Protein AF-A0A385FXT6-F1 (afdb_monomer)

Sequence (105 aa):
MISNEQLQAVLDEHVPAELQGDFELRAICHSIAAIRYPVSPSEARLFSSPILMPADSPEEEDYFKDTGMILLESCDQRLTWRIGEIQDAVFDMFSEMAGTDPAIE

pLDDT: mean 90.73, std 12.47, range [41.03, 98.12]

Solvent-accessible surface area (backbone atoms only — not comparable to full-atom values): 6100 Å² total; per-residue (Å²): 123,81,52,71,68,54,35,48,54,39,36,70,74,74,40,60,80,92,53,64,80,40,69,65,60,48,53,45,28,44,51,49,33,46,64,77,51,48,82,42,75,67,51,45,51,53,33,64,33,72,40,84,39,80,43,97,46,94,89,51,71,65,44,75,42,36,42,36,56,58,54,44,53,55,43,53,53,50,48,54,49,53,52,46,54,52,52,51,54,54,51,51,57,52,52,56,60,65,70,63,68,73,79,81,128

Secondary structure (DSSP, 8-state):
---HHHHHHHHHHHS-GGGTT-HHHHHHHHHHHHHHS-SSHHHHHHHT-EEEEPPSSTTSPPEEEEHHHHHHHHHHHHHHHHHHHHHHHHHHHHHHHHT------

Structure (mmCIF, N/CA/C/O backbone):
data_AF-A0A385FXT6-F1
#
_entry.id   AF-A0A385FXT6-F1
#
loop_
_atom_site.group_PDB
_atom_site.id
_atom_site.type_symbol
_atom_site.label_atom_id
_atom_site.label_alt_id
_atom_site.label_comp_id
_atom_site.label_asym_id
_atom_site.label_entity_id
_atom_site.label_seq_id
_atom_site.pdbx_PDB_ins_code
_atom_site.Cartn_x
_atom_site.Cartn_y
_atom_site.Cartn_z
_atom_site.occupancy
_atom_site.B_iso_or_equiv
_atom_site.auth_seq_id
_atom_site.auth_comp_id
_atom_site.auth_asym_id
_atom_site.auth_atom_id
_atom_site.pdbx_PDB_model_num
ATOM 1 N N . MET A 1 1 ? -4.516 -16.634 4.606 1.00 81.62 1 MET A N 1
ATOM 2 C CA . MET A 1 1 ? -3.513 -16.223 3.600 1.00 81.62 1 MET A CA 1
ATOM 3 C C . MET A 1 1 ? -4.247 -15.466 2.508 1.00 81.62 1 MET A C 1
ATOM 5 O O . MET A 1 1 ? -5.376 -15.846 2.219 1.00 81.62 1 MET A O 1
ATOM 9 N N . ILE A 1 2 ? -3.650 -14.402 1.975 1.00 91.19 2 ILE A N 1
ATOM 10 C CA . ILE A 1 2 ? -4.232 -13.582 0.901 1.00 91.19 2 ILE A CA 1
ATOM 11 C C . ILE A 1 2 ? -4.273 -14.412 -0.384 1.00 91.19 2 ILE A C 1
ATOM 13 O O . ILE A 1 2 ? -3.355 -15.198 -0.634 1.00 91.19 2 ILE A O 1
ATOM 17 N N . SER A 1 3 ? -5.335 -14.280 -1.178 1.00 94.00 3 SER A N 1
ATOM 18 C CA . SER A 1 3 ? -5.426 -14.978 -2.460 1.00 94.00 3 SER A CA 1
ATOM 19 C C . SER A 1 3 ? -4.561 -14.302 -3.529 1.00 94.00 3 SER A C 1
ATOM 21 O O . SER A 1 3 ? -4.320 -13.095 -3.493 1.00 94.00 3 SER A O 1
ATOM 23 N N . ASN A 1 4 ? -4.127 -15.068 -4.535 1.00 93.44 4 ASN A N 1
ATOM 24 C CA . ASN A 1 4 ? -3.442 -14.489 -5.695 1.00 93.44 4 ASN A CA 1
ATOM 25 C C . ASN A 1 4 ? -4.318 -13.461 -6.427 1.00 93.44 4 ASN A C 1
ATOM 27 O O . ASN A 1 4 ? -3.790 -12.481 -6.931 1.00 93.44 4 ASN A O 1
ATOM 31 N N . GLU A 1 5 ? -5.641 -13.647 -6.445 1.00 96.25 5 GLU A N 1
ATOM 32 C CA . GLU A 1 5 ? -6.583 -12.689 -7.040 1.00 96.25 5 GLU A CA 1
ATOM 33 C C . GLU A 1 5 ? -6.590 -11.353 -6.285 1.00 96.25 5 GLU A C 1
ATOM 35 O O . GLU A 1 5 ? -6.568 -10.296 -6.907 1.00 96.25 5 GLU A O 1
ATOM 40 N N . GLN A 1 6 ? -6.555 -11.385 -4.948 1.00 96.69 6 GLN A N 1
ATOM 41 C CA . GLN A 1 6 ? -6.477 -10.177 -4.121 1.00 96.69 6 GLN A CA 1
ATOM 42 C C . GLN A 1 6 ? -5.155 -9.435 -4.321 1.00 96.69 6 GLN A C 1
ATOM 44 O O . GLN A 1 6 ? -5.154 -8.211 -4.419 1.00 96.69 6 GLN A O 1
ATOM 49 N N . LEU A 1 7 ? -4.035 -10.162 -4.400 1.00 96.56 7 LEU A N 1
ATOM 50 C CA . LEU A 1 7 ? -2.738 -9.555 -4.693 1.00 96.56 7 LEU A CA 1
ATOM 51 C C . LEU A 1 7 ? -2.707 -8.952 -6.103 1.00 96.56 7 LEU A C 1
ATOM 53 O O . LEU A 1 7 ? -2.226 -7.834 -6.269 1.00 96.56 7 LEU A O 1
ATOM 57 N N . GLN A 1 8 ? -3.227 -9.671 -7.100 1.00 97.31 8 GLN A N 1
ATOM 58 C CA . GLN A 1 8 ? -3.242 -9.195 -8.480 1.00 97.31 8 GLN A CA 1
ATOM 59 C C . GLN A 1 8 ? -4.109 -7.942 -8.629 1.00 97.31 8 GLN A C 1
ATOM 61 O O . GLN A 1 8 ? -3.672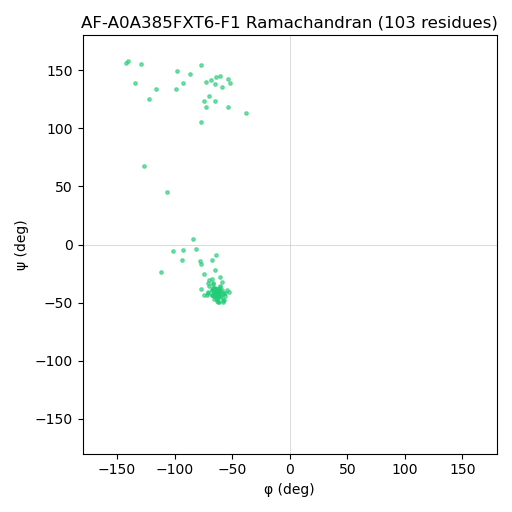 -6.988 -9.254 1.00 97.31 8 GLN A O 1
ATOM 66 N N . ALA A 1 9 ? -5.271 -7.888 -7.969 1.00 97.62 9 ALA A N 1
ATOM 67 C CA . ALA A 1 9 ? -6.119 -6.698 -7.974 1.00 97.62 9 ALA A CA 1
ATOM 68 C C . ALA A 1 9 ? -5.400 -5.457 -7.416 1.00 97.62 9 ALA A C 1
ATOM 70 O O . ALA A 1 9 ? -5.554 -4.365 -7.951 1.00 97.62 9 ALA A O 1
ATOM 71 N N . VAL A 1 10 ? -4.592 -5.619 -6.361 1.00 97.69 10 VAL A N 1
ATOM 72 C CA . VAL A 1 10 ? -3.794 -4.513 -5.809 1.00 97.69 10 VAL A CA 1
ATOM 73 C C . VAL A 1 10 ? -2.653 -4.124 -6.752 1.00 97.69 10 VAL A C 1
ATOM 75 O O . VAL A 1 10 ? -2.411 -2.937 -6.941 1.00 97.69 10 VAL A O 1
ATOM 78 N N . LEU A 1 11 ? -1.973 -5.093 -7.371 1.00 97.56 11 LEU A N 1
ATOM 79 C CA . LEU A 1 11 ? -0.942 -4.808 -8.375 1.00 97.56 11 LEU A CA 1
ATOM 80 C C . LEU A 1 11 ? -1.509 -4.022 -9.561 1.00 97.56 11 LEU A C 1
ATOM 82 O O . LEU A 1 11 ? -0.902 -3.042 -9.973 1.00 97.56 11 LEU A O 1
ATOM 86 N N . ASP A 1 12 ? -2.673 -4.418 -10.069 1.00 97.69 12 ASP A N 1
ATOM 87 C CA . ASP A 1 12 ? -3.320 -3.766 -11.211 1.00 97.69 12 ASP A CA 1
ATOM 88 C C . ASP A 1 12 ? -3.796 -2.339 -10.889 1.00 97.69 12 ASP A C 1
ATOM 90 O O . ASP A 1 12 ? -3.837 -1.488 -11.775 1.00 97.69 12 ASP A O 1
ATOM 94 N N . GLU A 1 13 ? -4.147 -2.064 -9.630 1.00 97.06 13 GLU A N 1
ATOM 95 C CA . GLU A 1 13 ? -4.563 -0.733 -9.170 1.00 97.06 13 GLU A CA 1
ATOM 96 C C . GLU A 1 13 ? -3.377 0.225 -8.989 1.00 97.06 13 GLU A C 1
ATOM 98 O O . GLU A 1 13 ? -3.499 1.412 -9.287 1.00 97.06 13 GLU A O 1
ATOM 103 N N . HIS A 1 14 ? -2.242 -0.276 -8.494 1.00 95.38 14 HIS A N 1
ATOM 104 C CA . HIS A 1 14 ? -1.158 0.565 -7.969 1.00 95.38 14 HIS A CA 1
ATOM 105 C C . HIS A 1 14 ? 0.121 0.567 -8.800 1.00 95.38 14 HIS A C 1
ATOM 107 O O . HIS A 1 14 ? 0.923 1.494 -8.694 1.00 95.38 14 HIS A O 1
ATOM 113 N N . VAL A 1 15 ? 0.356 -0.480 -9.589 1.00 96.75 15 VAL A N 1
ATOM 114 C CA . VAL A 1 15 ? 1.641 -0.714 -10.249 1.00 96.75 15 VAL A CA 1
ATOM 115 C C . VAL A 1 15 ? 1.439 -0.794 -11.764 1.00 96.75 15 VAL A C 1
ATOM 117 O O . VAL A 1 15 ? 0.669 -1.640 -12.230 1.00 96.75 15 VAL A O 1
ATOM 120 N N . PRO A 1 16 ? 2.157 0.026 -12.559 1.00 95.38 16 PRO A N 1
ATOM 121 C CA . PRO A 1 16 ? 2.166 -0.105 -14.014 1.00 95.38 16 PRO A CA 1
ATOM 122 C C . PRO A 1 16 ? 2.491 -1.540 -14.442 1.00 95.38 16 PRO A C 1
ATOM 124 O O . PRO A 1 16 ? 3.362 -2.183 -13.852 1.00 95.38 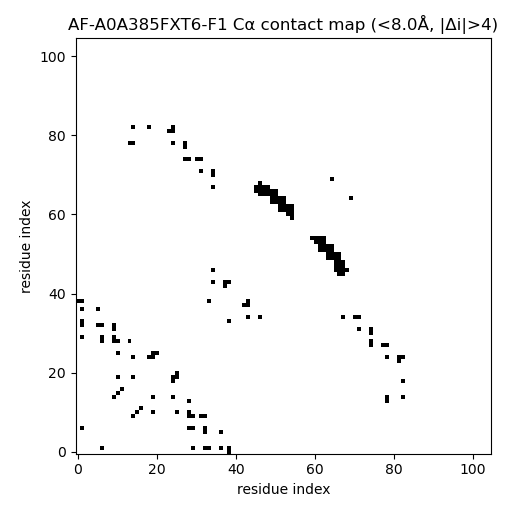16 PRO A O 1
ATOM 127 N N . ALA A 1 17 ? 1.799 -2.054 -15.461 1.00 95.06 17 ALA A N 1
ATOM 128 C CA . ALA A 1 17 ? 1.857 -3.466 -15.852 1.00 95.06 17 ALA A CA 1
ATOM 129 C C . ALA A 1 17 ? 3.293 -3.952 -16.122 1.00 95.06 17 ALA A C 1
ATOM 131 O O . ALA A 1 17 ? 3.678 -5.053 -15.728 1.00 95.06 17 ALA A O 1
ATOM 132 N N . GLU A 1 18 ? 4.106 -3.101 -16.741 1.00 94.19 18 GLU A N 1
ATOM 133 C CA . GLU A 1 18 ? 5.513 -3.330 -17.055 1.00 94.19 18 GLU A CA 1
ATOM 134 C C . GLU A 1 18 ? 6.414 -3.470 -15.815 1.00 94.19 18 GLU A C 1
ATOM 136 O O . GLU A 1 18 ? 7.468 -4.099 -15.899 1.00 94.19 18 GLU A O 1
ATOM 141 N N . LEU A 1 19 ? 5.992 -2.946 -14.659 1.00 95.56 19 LEU A N 1
ATOM 142 C CA . LEU A 1 19 ? 6.745 -2.983 -13.403 1.00 95.56 19 LEU A CA 1
ATOM 143 C C . LEU A 1 19 ? 6.257 -4.063 -12.429 1.00 95.56 19 LEU A C 1
ATOM 145 O O . LEU A 1 19 ? 6.906 -4.311 -11.415 1.00 95.56 19 LEU A O 1
ATOM 149 N N . GLN A 1 20 ? 5.164 -4.775 -12.728 1.00 94.69 20 GLN A N 1
ATOM 150 C CA . GLN A 1 20 ? 4.616 -5.814 -11.837 1.00 94.69 20 GLN A CA 1
ATOM 151 C C . GLN A 1 20 ? 5.550 -7.028 -11.625 1.00 94.69 20 GLN A C 1
ATOM 153 O O . GLN A 1 20 ? 5.282 -7.900 -10.788 1.00 94.69 20 GLN A O 1
ATOM 158 N N . GLY A 1 21 ? 6.643 -7.118 -12.388 1.00 93.69 21 GLY A N 1
ATOM 159 C CA . GLY A 1 21 ? 7.717 -8.090 -12.181 1.00 93.69 21 GLY A CA 1
ATOM 160 C C . GLY A 1 21 ? 8.671 -7.747 -11.029 1.00 93.69 21 GLY A C 1
ATOM 161 O O . GLY A 1 21 ? 9.375 -8.642 -10.565 1.00 93.69 21 GLY A O 1
ATOM 162 N N . ASP A 1 22 ? 8.694 -6.499 -10.550 1.00 97.12 22 ASP A N 1
ATOM 163 C CA . ASP A 1 22 ? 9.590 -6.070 -9.471 1.00 97.12 22 ASP A CA 1
ATOM 164 C C . ASP A 1 22 ? 9.181 -6.689 -8.123 1.00 97.12 22 ASP A C 1
ATOM 166 O O . ASP A 1 22 ? 8.027 -6.622 -7.686 1.00 97.12 22 ASP A O 1
ATOM 170 N N . PHE A 1 23 ? 10.144 -7.326 -7.455 1.00 96.88 23 PHE A N 1
ATOM 171 C CA . PHE A 1 23 ? 9.897 -8.051 -6.209 1.00 96.88 23 PHE A CA 1
ATOM 172 C C . PHE A 1 23 ? 9.496 -7.128 -5.053 1.00 96.88 23 PHE A C 1
ATOM 174 O O . PHE A 1 23 ? 8.682 -7.528 -4.217 1.00 96.88 23 PHE A O 1
ATOM 181 N N . GLU A 1 24 ? 10.036 -5.910 -4.997 1.00 97.50 24 GLU A N 1
ATOM 182 C CA . GLU A 1 24 ? 9.745 -4.965 -3.920 1.00 97.50 24 GLU A CA 1
ATOM 183 C C . GLU A 1 24 ? 8.349 -4.367 -4.080 1.00 97.50 24 GLU A C 1
ATOM 185 O O . GLU A 1 24 ? 7.580 -4.360 -3.116 1.00 97.50 24 GLU A O 1
ATOM 190 N N . LEU A 1 25 ? 7.965 -3.976 -5.299 1.00 97.94 25 LEU A N 1
ATOM 191 C CA . LEU A 1 25 ? 6.607 -3.519 -5.603 1.00 97.94 25 LEU A CA 1
ATOM 192 C C . LEU A 1 25 ? 5.567 -4.592 -5.261 1.00 97.94 25 LEU A C 1
ATOM 194 O O . LEU A 1 25 ? 4.555 -4.295 -4.621 1.00 97.94 25 LEU A O 1
ATOM 198 N N . ARG A 1 26 ? 5.838 -5.863 -5.586 1.00 97.50 26 ARG A N 1
ATOM 199 C CA . ARG A 1 26 ? 4.963 -6.985 -5.201 1.00 97.50 26 ARG A CA 1
ATOM 200 C C . ARG A 1 26 ? 4.877 -7.178 -3.690 1.00 97.50 26 ARG A C 1
ATOM 202 O O . ARG A 1 26 ? 3.791 -7.456 -3.182 1.00 97.50 26 ARG A O 1
ATOM 209 N N . ALA A 1 27 ? 5.983 -7.033 -2.962 1.00 97.56 27 ALA A N 1
ATOM 210 C CA . ALA A 1 27 ? 5.991 -7.150 -1.504 1.00 97.56 27 ALA A CA 1
ATOM 211 C C . ALA A 1 27 ? 5.200 -6.016 -0.826 1.00 97.56 27 ALA A C 1
ATOM 213 O O . ALA A 1 27 ? 4.467 -6.257 0.141 1.00 97.56 27 ALA A O 1
ATOM 214 N N . ILE A 1 28 ? 5.295 -4.792 -1.354 1.00 98.12 28 ILE A N 1
ATOM 215 C CA . ILE A 1 28 ? 4.496 -3.659 -0.877 1.00 98.12 28 ILE A CA 1
ATOM 216 C C . ILE A 1 28 ? 3.008 -3.906 -1.175 1.00 98.12 28 ILE A C 1
ATOM 218 O O . ILE A 1 28 ? 2.188 -3.831 -0.260 1.00 98.12 28 ILE A O 1
ATOM 222 N N . CYS A 1 29 ? 2.657 -4.328 -2.395 1.00 98.12 29 CYS A N 1
ATOM 223 C CA . CYS A 1 29 ? 1.275 -4.665 -2.766 1.00 98.12 29 CYS A CA 1
ATOM 224 C C . CYS A 1 29 ? 0.691 -5.808 -1.924 1.00 98.12 29 CYS A C 1
ATOM 226 O O . CYS A 1 29 ? -0.481 -5.776 -1.554 1.00 98.12 29 CYS A O 1
ATOM 228 N N . HIS A 1 30 ? 1.501 -6.799 -1.548 1.00 97.25 30 HIS A N 1
ATOM 229 C CA . HIS A 1 30 ? 1.072 -7.845 -0.620 1.00 97.25 30 HIS A CA 1
ATOM 230 C C . HIS A 1 30 ? 0.726 -7.278 0.763 1.00 97.25 30 HIS A C 1
ATOM 232 O O . HIS A 1 30 ? -0.238 -7.719 1.387 1.00 97.25 30 HIS A O 1
ATOM 238 N N . SER A 1 31 ? 1.479 -6.286 1.241 1.00 97.31 31 SER A N 1
ATOM 239 C CA . SER A 1 31 ? 1.193 -5.618 2.516 1.00 97.31 31 SER A CA 1
ATOM 240 C C . SER A 1 31 ? -0.117 -4.825 2.444 1.00 97.31 31 SER A C 1
ATOM 242 O O . SER A 1 31 ? -0.958 -4.960 3.331 1.00 97.31 31 SER A O 1
ATOM 244 N N . ILE A 1 32 ? -0.350 -4.096 1.347 1.00 97.94 32 ILE A N 1
ATOM 245 C CA . ILE A 1 32 ? -1.622 -3.405 1.075 1.00 97.94 32 ILE A CA 1
ATOM 246 C C . ILE A 1 32 ? -2.788 -4.400 1.053 1.00 97.94 32 ILE A C 1
ATOM 248 O O . ILE A 1 32 ? -3.803 -4.191 1.721 1.00 97.94 32 ILE A O 1
ATOM 252 N N . ALA A 1 33 ? -2.639 -5.515 0.333 1.00 97.31 33 ALA A N 1
ATOM 253 C CA . ALA A 1 33 ? -3.658 -6.555 0.272 1.00 97.31 33 ALA A CA 1
ATOM 254 C C . ALA A 1 33 ? -3.946 -7.160 1.659 1.00 97.31 33 ALA A C 1
ATOM 256 O O . ALA A 1 33 ? -5.104 -7.424 1.972 1.00 97.31 33 ALA A O 1
ATOM 257 N N . ALA A 1 34 ? -2.929 -7.324 2.513 1.00 96.06 34 ALA A N 1
ATOM 258 C CA . ALA A 1 34 ? -3.094 -7.849 3.872 1.00 96.06 34 ALA A CA 1
ATOM 259 C C . ALA A 1 34 ? -3.948 -6.924 4.742 1.00 96.06 34 ALA A C 1
ATOM 261 O O . ALA A 1 34 ? -4.778 -7.391 5.520 1.00 96.06 34 ALA A O 1
ATOM 262 N N . ILE A 1 35 ? -3.742 -5.613 4.592 1.00 96.62 35 ILE A N 1
ATOM 263 C CA . ILE A 1 35 ? -4.468 -4.588 5.343 1.00 96.62 35 ILE A CA 1
ATOM 264 C C . ILE A 1 35 ? -5.916 -4.489 4.850 1.00 96.62 35 ILE A C 1
ATOM 266 O O . ILE A 1 35 ? -6.838 -4.428 5.661 1.00 96.62 35 ILE A O 1
ATOM 270 N N . ARG A 1 36 ? -6.130 -4.509 3.526 1.00 95.81 36 ARG A N 1
ATOM 271 C CA . ARG A 1 36 ? -7.468 -4.424 2.910 1.00 95.81 36 ARG A CA 1
ATOM 272 C C . ARG A 1 36 ? -8.304 -5.688 3.121 1.00 95.81 36 ARG A C 1
ATOM 274 O O . ARG A 1 36 ? -9.524 -5.603 3.241 1.00 95.81 36 ARG A O 1
ATOM 281 N N . TYR A 1 37 ? -7.658 -6.851 3.172 1.00 95.50 37 TYR A N 1
ATOM 282 C CA . TYR A 1 37 ? -8.307 -8.156 3.284 1.00 95.50 37 TYR A CA 1
ATOM 283 C C . TYR A 1 37 ? -7.745 -8.953 4.474 1.00 95.50 37 TYR A C 1
ATOM 285 O O . TYR A 1 37 ? -7.091 -9.983 4.273 1.00 95.50 37 TYR A O 1
ATOM 293 N N . PRO A 1 38 ? -7.994 -8.506 5.721 1.00 94.62 38 PRO A N 1
ATOM 294 C CA . PRO A 1 38 ? -7.509 -9.199 6.908 1.00 94.62 38 PRO A CA 1
ATOM 295 C C . PRO A 1 38 ? -8.053 -10.629 6.951 1.00 94.62 38 PRO A C 1
ATOM 297 O O . PRO A 1 38 ? -9.240 -10.875 6.724 1.00 94.62 38 PRO A O 1
ATOM 300 N N . VAL A 1 39 ? -7.187 -11.590 7.269 1.00 94.06 39 VAL A N 1
ATOM 301 C CA . VAL A 1 39 ? -7.524 -13.022 7.232 1.00 94.06 39 VAL A CA 1
ATOM 302 C C . VAL A 1 39 ? -8.019 -13.536 8.582 1.00 94.06 39 VAL A C 1
ATOM 304 O O . VAL A 1 39 ? -8.424 -14.694 8.696 1.00 94.06 39 VAL A O 1
ATOM 307 N N . SER A 1 40 ? -8.000 -12.688 9.614 1.00 95.44 40 SER A N 1
ATOM 308 C CA . SER A 1 40 ? -8.536 -13.002 10.935 1.00 95.44 40 SER A CA 1
ATOM 309 C C . SER A 1 40 ? -9.241 -11.809 11.598 1.00 95.44 40 SER A C 1
ATOM 311 O O . SER A 1 40 ? -8.894 -10.653 11.345 1.00 95.44 40 SER A O 1
ATOM 313 N N . PRO A 1 41 ? -10.176 -12.060 12.537 1.00 95.69 41 PRO A N 1
ATOM 314 C CA . PRO A 1 41 ? -10.796 -10.993 13.324 1.00 95.69 41 PRO A CA 1
ATOM 315 C C . PRO A 1 41 ? -9.800 -10.181 14.162 1.00 95.69 41 PRO A C 1
ATOM 317 O O . PRO A 1 41 ? -10.064 -9.027 14.483 1.00 95.69 41 PRO A O 1
ATOM 320 N N . SER A 1 42 ? -8.677 -10.782 14.564 1.00 95.69 42 SER A N 1
ATOM 321 C CA . SER A 1 42 ? -7.643 -10.085 15.335 1.00 95.69 42 SER A CA 1
ATOM 322 C C . SER A 1 42 ? -6.888 -9.069 14.483 1.00 95.69 42 SER A C 1
ATOM 324 O O . SER A 1 42 ? -6.667 -7.957 14.949 1.00 95.69 42 SER A O 1
ATOM 326 N N . GLU A 1 43 ? -6.558 -9.416 13.239 1.00 94.69 43 GLU A N 1
ATOM 327 C CA . GLU A 1 43 ? -5.967 -8.477 12.275 1.00 94.69 43 GLU A CA 1
ATOM 328 C C . GLU A 1 43 ? -6.941 -7.355 11.925 1.00 94.69 43 GLU A C 1
ATOM 330 O O . GLU A 1 43 ? -6.570 -6.188 11.973 1.00 94.69 43 GLU A O 1
ATOM 335 N N . ALA A 1 44 ? -8.210 -7.689 11.667 1.00 95.62 44 ALA A N 1
ATOM 336 C CA . ALA A 1 44 ? -9.230 -6.684 11.380 1.00 95.62 44 ALA A CA 1
ATOM 337 C C . ALA A 1 44 ? -9.344 -5.650 12.514 1.00 95.62 44 ALA A C 1
ATOM 339 O O . ALA A 1 44 ? -9.365 -4.452 12.250 1.00 95.62 44 ALA A O 1
ATOM 340 N N . ARG A 1 45 ? -9.340 -6.105 13.778 1.00 96.56 45 ARG A N 1
ATOM 341 C CA . ARG A 1 45 ? -9.342 -5.214 14.950 1.00 96.56 45 ARG A CA 1
ATOM 342 C C . ARG A 1 45 ? -8.078 -4.373 15.073 1.00 96.56 45 ARG A C 1
ATOM 344 O O . ARG A 1 45 ? -8.166 -3.234 15.513 1.00 96.56 45 ARG A O 1
ATOM 351 N N . LEU A 1 46 ? -6.918 -4.939 14.741 1.00 96.00 46 LEU A N 1
ATOM 352 C CA . LEU A 1 46 ? -5.661 -4.198 14.754 1.00 96.00 46 LEU A CA 1
ATOM 353 C C . LEU A 1 46 ? -5.722 -3.045 13.748 1.00 96.00 46 LEU A C 1
ATOM 355 O O . LEU A 1 46 ? -5.438 -1.910 14.108 1.00 96.00 46 LEU A O 1
ATOM 359 N N . PHE A 1 47 ? -6.137 -3.320 12.512 1.00 96.38 47 PHE A N 1
ATOM 360 C CA . PHE A 1 47 ? -6.198 -2.306 11.461 1.00 96.38 47 PHE A CA 1
ATOM 361 C C . PHE A 1 47 ? -7.301 -1.270 11.695 1.00 96.38 47 PHE A C 1
ATOM 363 O O . PHE A 1 47 ? -7.109 -0.109 11.353 1.00 96.38 47 PHE A O 1
ATOM 370 N N . SER A 1 48 ? -8.406 -1.637 12.343 1.00 96.00 48 SER A N 1
ATOM 371 C CA . SER A 1 48 ? -9.444 -0.685 12.756 1.00 96.00 48 SER A CA 1
ATOM 372 C C . SER A 1 48 ? -9.151 0.004 14.095 1.00 96.00 48 SER A C 1
ATOM 374 O O . SER A 1 48 ? -10.031 0.663 14.641 1.00 96.00 48 SER A O 1
ATOM 376 N N . SER A 1 49 ? -7.983 -0.222 14.708 1.00 96.62 49 SER A N 1
ATOM 377 C CA . SER A 1 49 ? -7.648 0.418 15.980 1.00 96.62 49 SER A CA 1
ATOM 378 C C . SER A 1 49 ? -7.307 1.886 15.726 1.00 96.62 49 SER A C 1
ATOM 380 O O . SER A 1 49 ? -6.375 2.146 14.958 1.00 96.62 49 SER A O 1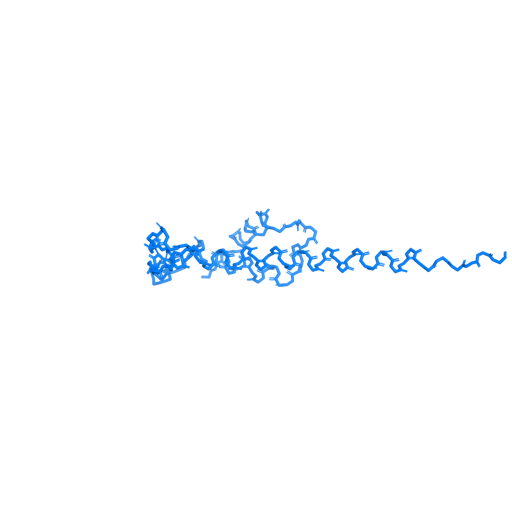
ATOM 382 N N . PRO A 1 50 ? -7.991 2.844 16.369 1.00 95.88 50 PRO A N 1
ATOM 383 C CA . PRO A 1 50 ? -7.676 4.252 16.203 1.00 95.88 50 PRO A CA 1
ATOM 384 C C . PRO A 1 50 ? -6.367 4.597 16.919 1.00 95.88 50 PRO A C 1
ATOM 386 O O . PRO A 1 50 ? -6.107 4.141 18.036 1.00 95.88 50 PRO A O 1
ATOM 389 N N . ILE A 1 51 ? -5.555 5.427 16.276 1.00 94.50 51 ILE A N 1
ATOM 390 C CA . ILE A 1 51 ? -4.345 6.041 16.820 1.00 94.50 51 ILE A CA 1
ATOM 391 C C . ILE A 1 51 ? -4.581 7.550 16.856 1.00 94.50 51 ILE A C 1
ATOM 393 O O . ILE A 1 51 ? -5.097 8.120 15.895 1.00 94.50 51 ILE A O 1
ATOM 397 N N . LEU A 1 52 ? -4.237 8.185 17.979 1.00 95.12 52 LEU A N 1
ATOM 398 C CA . LEU A 1 52 ? -4.251 9.641 18.092 1.00 95.12 52 LEU A CA 1
ATOM 399 C C . LEU A 1 52 ? -3.074 10.203 17.293 1.00 95.12 52 LEU A C 1
ATOM 401 O O . LEU A 1 52 ? -1.919 9.894 17.593 1.00 95.12 52 LEU A O 1
ATOM 405 N N . MET A 1 53 ? -3.384 11.002 16.283 1.00 94.50 53 MET A N 1
ATOM 406 C CA . MET A 1 53 ? -2.423 11.698 15.446 1.00 94.50 53 MET A CA 1
ATOM 407 C C . MET A 1 53 ? -2.288 13.137 15.939 1.00 94.50 53 MET A C 1
ATOM 409 O O . MET A 1 53 ? -3.313 13.779 16.192 1.00 94.50 53 MET A O 1
ATOM 413 N N . PRO A 1 54 ? -1.052 13.644 16.078 1.00 92.12 54 PRO A N 1
ATOM 414 C CA . PRO A 1 54 ? -0.850 15.048 16.375 1.00 92.12 54 PRO A CA 1
ATOM 415 C C . PRO A 1 54 ? -1.365 15.895 15.212 1.00 92.12 54 PRO A C 1
ATOM 417 O O . PRO A 1 54 ? -1.234 15.505 14.048 1.00 92.12 54 PRO A O 1
ATOM 420 N N . ALA A 1 55 ? -1.928 17.051 15.533 1.00 91.06 55 ALA A N 1
ATOM 421 C CA . ALA A 1 55 ? -2.239 18.060 14.536 1.00 91.06 55 ALA A CA 1
ATOM 422 C C . ALA A 1 55 ? -0.973 18.550 13.807 1.00 91.06 55 ALA A C 1
ATOM 424 O O . ALA A 1 55 ? 0.097 18.690 14.410 1.00 91.06 55 ALA A O 1
ATOM 425 N N . ASP A 1 56 ? -1.105 18.861 12.515 1.00 88.25 56 ASP A N 1
ATOM 426 C CA . ASP A 1 56 ? 0.002 19.384 11.703 1.00 88.25 56 ASP A CA 1
ATOM 427 C C . ASP A 1 56 ? 0.263 20.876 11.976 1.00 88.25 56 ASP A C 1
ATOM 429 O O . ASP A 1 56 ? 1.310 21.420 11.612 1.00 88.25 56 ASP A O 1
ATOM 433 N N . SER A 1 57 ? -0.674 21.549 12.651 1.00 87.81 57 SER A N 1
ATOM 434 C CA . SER A 1 57 ? -0.562 22.949 13.040 1.00 87.81 57 SER A CA 1
ATOM 435 C C . SER A 1 57 ? -1.110 23.218 14.449 1.00 87.81 57 SER A C 1
ATOM 437 O O . SER A 1 57 ? -1.957 22.476 14.939 1.00 87.81 57 SER A O 1
ATOM 439 N N . PRO A 1 58 ? -0.678 24.308 15.115 1.00 84.12 58 PRO A N 1
ATOM 440 C CA . PRO A 1 58 ? -1.145 24.658 16.462 1.00 84.12 58 PRO A CA 1
ATOM 441 C C . PRO A 1 58 ? -2.626 25.065 16.536 1.00 84.12 58 PRO A C 1
ATOM 443 O O . PRO A 1 58 ? -3.157 25.233 17.632 1.00 84.12 58 PRO A O 1
ATOM 446 N N . GLU A 1 59 ? -3.248 25.325 15.386 1.00 90.44 59 GLU A N 1
ATOM 447 C CA . GLU A 1 59 ? -4.630 25.802 15.249 1.00 90.44 59 GLU A CA 1
ATOM 448 C C . GLU A 1 59 ? -5.620 24.644 15.054 1.00 90.44 59 GLU A C 1
ATOM 450 O O . GLU A 1 59 ? -6.829 24.833 15.184 1.00 90.44 59 GLU A O 1
ATOM 455 N N . GLU A 1 60 ? -5.106 23.451 14.759 1.00 91.88 60 GLU A N 1
ATOM 456 C CA . GLU A 1 60 ? 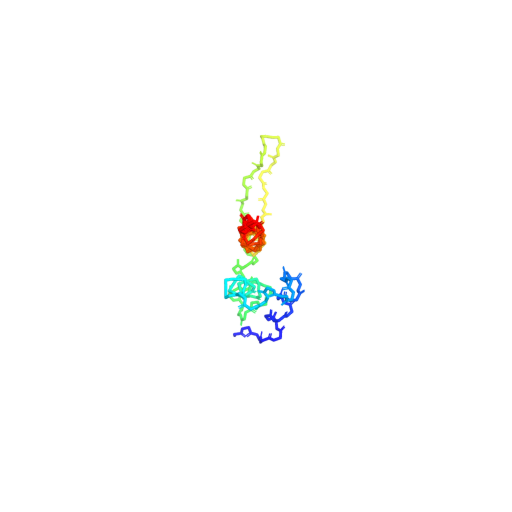-5.867 22.227 14.561 1.00 91.88 60 GLU A CA 1
ATOM 457 C C . GLU A 1 60 ? -5.867 21.381 15.839 1.00 91.88 60 GLU A C 1
ATOM 459 O O . GLU A 1 60 ? -4.927 21.400 16.635 1.00 91.88 60 GLU A O 1
ATOM 464 N N . GLU A 1 61 ? -6.949 20.635 16.048 1.00 91.25 61 GLU A N 1
ATOM 465 C CA . GLU A 1 61 ? -7.028 19.663 17.135 1.00 91.25 61 GLU A CA 1
ATOM 466 C C . GLU A 1 61 ? -6.442 18.324 16.683 1.00 91.25 61 GLU A C 1
ATOM 468 O O . GLU A 1 61 ? -6.580 17.927 15.521 1.00 91.25 61 GLU A O 1
ATOM 473 N N . ASP A 1 62 ? -5.823 17.607 17.621 1.00 93.56 62 ASP A N 1
ATOM 474 C CA . ASP A 1 62 ? -5.417 16.223 17.398 1.00 93.56 62 ASP A CA 1
ATOM 475 C C . ASP A 1 62 ? -6.619 15.394 16.924 1.00 93.56 62 ASP A C 1
ATOM 477 O O . ASP A 1 62 ? -7.750 15.554 17.397 1.00 93.56 62 ASP A O 1
ATOM 481 N N . TYR A 1 63 ? -6.375 14.462 16.008 1.00 92.44 63 TYR A N 1
ATOM 482 C CA . TYR A 1 63 ? -7.429 13.663 15.391 1.00 92.44 63 TYR A CA 1
ATOM 483 C C . TYR A 1 63 ? -7.108 12.175 15.471 1.00 92.44 63 TYR A C 1
ATOM 485 O O . TYR A 1 63 ? -5.957 11.763 15.578 1.00 92.44 63 TYR A O 1
ATOM 493 N N . PHE A 1 64 ? -8.138 11.333 15.422 1.00 95.12 64 PHE A N 1
ATOM 494 C CA . PHE A 1 64 ? -7.949 9.886 15.390 1.00 95.12 64 PHE A CA 1
ATOM 495 C C . PHE A 1 64 ? -7.908 9.376 13.958 1.00 95.12 64 PHE A C 1
ATOM 497 O O . PHE A 1 64 ? -8.717 9.774 13.118 1.00 95.12 64 PHE A O 1
ATOM 504 N N . LYS A 1 65 ? -6.998 8.438 13.704 1.00 95.69 65 LYS A N 1
ATOM 505 C CA . LYS A 1 65 ? -6.879 7.746 12.426 1.00 95.69 65 LYS A CA 1
ATOM 506 C C . LYS A 1 65 ? -6.707 6.255 12.642 1.00 95.69 65 LYS A C 1
ATOM 508 O O . LYS A 1 65 ? -5.973 5.832 13.533 1.00 95.69 65 LYS A O 1
ATOM 513 N N . ASP A 1 66 ? -7.374 5.458 11.821 1.00 96.50 66 ASP A N 1
ATOM 514 C CA . ASP A 1 66 ? -7.269 4.007 11.908 1.00 96.50 66 ASP A CA 1
ATOM 515 C C . ASP A 1 66 ? -5.847 3.545 11.566 1.00 96.50 66 ASP A C 1
ATOM 517 O O . ASP A 1 66 ? -5.233 4.011 10.602 1.00 96.50 66 ASP A O 1
ATOM 521 N 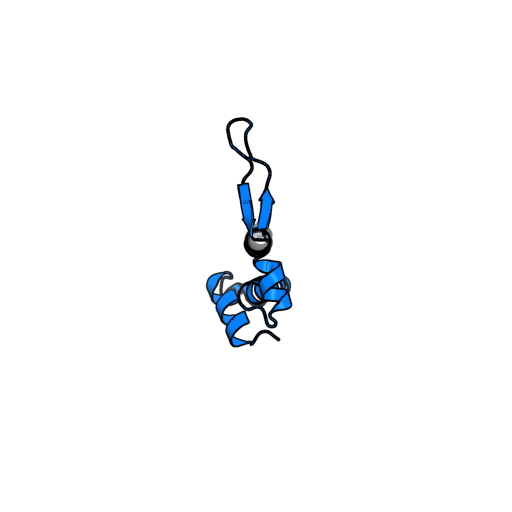N . THR A 1 67 ? -5.335 2.582 12.334 1.00 96.62 67 THR A N 1
ATOM 522 C CA . THR A 1 67 ? -4.000 1.992 12.137 1.00 96.62 67 THR A CA 1
ATOM 523 C C . THR A 1 67 ? -3.811 1.510 10.698 1.00 96.62 67 THR A C 1
ATOM 525 O O . THR A 1 67 ? -2.763 1.726 10.097 1.00 96.62 67 THR A O 1
ATOM 528 N N . GLY A 1 68 ? -4.840 0.889 10.116 1.00 96.94 68 GLY A N 1
ATOM 529 C CA . GLY A 1 68 ? -4.834 0.423 8.735 1.00 96.94 68 GLY A CA 1
ATOM 530 C C . GLY A 1 68 ? -4.650 1.560 7.735 1.00 96.94 68 GLY A C 1
ATOM 531 O O . GLY A 1 68 ? -3.872 1.409 6.801 1.00 96.94 68 GLY A O 1
ATOM 532 N N . MET A 1 69 ? -5.285 2.715 7.957 1.00 97.12 69 MET A N 1
ATOM 533 C CA . MET A 1 69 ? -5.129 3.883 7.083 1.00 97.12 69 MET A CA 1
ATOM 534 C C . MET A 1 69 ? -3.704 4.436 7.120 1.00 97.12 69 MET A C 1
ATOM 536 O O . MET A 1 69 ? -3.137 4.711 6.070 1.00 97.12 69 MET A O 1
ATOM 540 N N . ILE A 1 70 ? -3.096 4.528 8.306 1.00 96.38 70 ILE A N 1
ATOM 541 C CA . ILE A 1 70 ? -1.698 4.970 8.455 1.00 96.38 70 ILE A CA 1
ATOM 542 C C . ILE A 1 70 ? -0.747 4.018 7.712 1.00 96.38 70 ILE A C 1
ATOM 544 O O . ILE A 1 70 ? 0.163 4.449 7.004 1.00 96.38 70 ILE A O 1
ATOM 548 N N . LEU A 1 71 ? -0.957 2.706 7.856 1.00 97.25 71 LEU A N 1
ATOM 549 C CA . LEU A 1 71 ? -0.134 1.703 7.180 1.00 97.25 71 LEU A CA 1
ATOM 550 C C . LEU A 1 71 ? -0.313 1.732 5.656 1.00 97.25 71 LEU A C 1
ATOM 552 O O . LEU A 1 71 ? 0.669 1.547 4.938 1.00 97.25 71 LEU A O 1
ATOM 556 N N . LEU A 1 72 ? -1.534 1.971 5.165 1.00 98.00 72 LEU A N 1
ATOM 557 C CA . LEU A 1 72 ? -1.809 2.114 3.734 1.00 98.00 72 LEU A CA 1
ATOM 558 C C . LEU A 1 72 ? -1.088 3.327 3.148 1.00 98.00 72 LEU A C 1
ATOM 560 O O . LEU A 1 72 ? -0.377 3.172 2.164 1.00 98.00 72 LEU A O 1
ATOM 564 N N . GLU A 1 73 ? -1.156 4.486 3.800 1.00 96.56 73 GLU A N 1
ATOM 565 C CA . GLU A 1 73 ? -0.442 5.688 3.345 1.00 96.56 73 GLU A CA 1
ATOM 566 C C . GLU A 1 73 ? 1.072 5.484 3.296 1.00 96.56 73 GLU A C 1
ATOM 568 O O . GLU A 1 73 ? 1.738 5.898 2.346 1.00 96.56 73 GLU A O 1
ATOM 573 N N . SER A 1 74 ? 1.626 4.780 4.288 1.00 97.19 74 SER A N 1
ATOM 574 C CA . SER A 1 74 ? 3.040 4.405 4.271 1.00 97.19 74 SER A CA 1
ATOM 575 C C . SER A 1 74 ? 3.376 3.490 3.087 1.00 97.19 74 SER A C 1
ATOM 577 O O . SER A 1 74 ? 4.439 3.633 2.478 1.00 97.19 74 SER A O 1
ATOM 579 N N . CYS A 1 75 ? 2.488 2.557 2.733 1.00 98.00 75 CYS A N 1
ATOM 580 C CA . CYS A 1 75 ? 2.674 1.707 1.559 1.00 98.00 75 CYS A CA 1
ATOM 581 C C . CYS A 1 75 ? 2.594 2.513 0.256 1.00 98.00 75 CYS A C 1
ATOM 583 O O . CYS A 1 75 ? 3.458 2.331 -0.600 1.00 98.00 75 CYS A O 1
ATOM 585 N N . ASP A 1 76 ? 1.633 3.430 0.129 1.00 97.44 76 ASP A N 1
ATOM 586 C CA . ASP A 1 76 ? 1.454 4.282 -1.055 1.00 97.44 76 ASP A CA 1
ATOM 587 C C . ASP A 1 76 ? 2.681 5.177 -1.293 1.00 97.44 76 ASP A C 1
ATOM 589 O O . ASP A 1 76 ? 3.179 5.300 -2.418 1.00 97.44 76 ASP A O 1
ATOM 593 N N . GLN A 1 77 ? 3.247 5.741 -0.222 1.00 97.88 77 GLN A N 1
ATOM 594 C CA . GLN A 1 77 ? 4.484 6.515 -0.302 1.00 97.88 77 GLN A CA 1
ATOM 595 C C . GLN A 1 77 ? 5.666 5.656 -0.769 1.00 97.88 77 GLN A C 1
ATOM 597 O O . GLN A 1 77 ? 6.438 6.072 -1.635 1.00 97.88 77 GLN A O 1
ATOM 602 N N . ARG A 1 78 ? 5.791 4.430 -0.246 1.00 98.06 78 ARG A N 1
ATOM 603 C CA . ARG A 1 78 ? 6.844 3.491 -0.659 1.00 98.06 78 ARG A CA 1
ATOM 604 C C . ARG A 1 78 ? 6.689 3.033 -2.107 1.00 98.06 78 ARG A 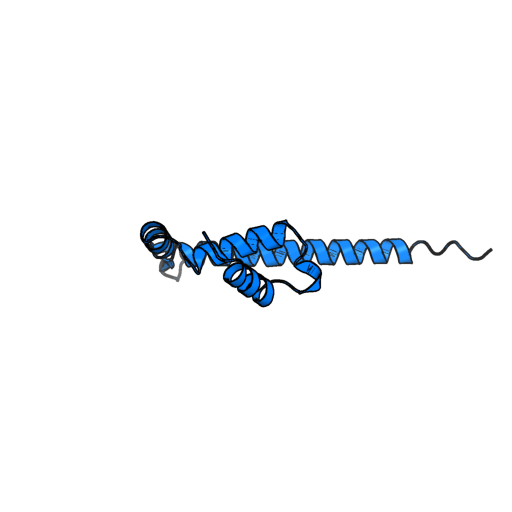C 1
ATOM 606 O O . ARG A 1 78 ? 7.702 2.897 -2.786 1.00 98.06 78 ARG A O 1
ATOM 613 N N . LEU A 1 79 ? 5.461 2.815 -2.583 1.00 97.50 79 LEU A N 1
ATOM 614 C CA . LEU A 1 79 ? 5.195 2.518 -3.994 1.00 97.50 79 LEU A CA 1
ATOM 615 C C . LEU A 1 79 ? 5.644 3.673 -4.880 1.00 97.50 79 LEU A C 1
ATOM 617 O O . LEU A 1 79 ? 6.385 3.456 -5.833 1.00 97.50 79 LEU A O 1
ATOM 621 N N . THR A 1 80 ? 5.245 4.895 -4.526 1.00 96.94 80 THR A N 1
ATOM 622 C CA . THR A 1 80 ? 5.599 6.104 -5.277 1.00 96.94 80 THR A CA 1
ATOM 623 C C . THR A 1 80 ? 7.114 6.255 -5.393 1.00 96.94 80 THR A C 1
ATOM 625 O O . THR A 1 80 ? 7.631 6.460 -6.489 1.00 96.94 80 THR A O 1
ATOM 628 N N . TRP A 1 81 ? 7.837 6.097 -4.282 1.00 97.69 81 TRP A N 1
ATOM 629 C CA . TRP A 1 81 ? 9.298 6.161 -4.283 1.00 97.69 81 TRP A CA 1
ATOM 630 C C . TRP A 1 81 ? 9.928 5.060 -5.124 1.00 97.69 81 TRP A C 1
ATOM 632 O O . TRP A 1 81 ? 10.755 5.359 -5.977 1.00 97.69 81 TRP A O 1
ATOM 642 N N . ARG A 1 82 ? 9.512 3.804 -4.943 1.00 97.50 82 ARG A N 1
ATOM 643 C CA . ARG A 1 82 ? 10.113 2.680 -5.665 1.00 97.50 82 ARG A CA 1
ATOM 644 C C . ARG A 1 82 ? 9.857 2.750 -7.172 1.00 97.50 82 ARG A C 1
ATOM 646 O O . ARG A 1 82 ? 10.748 2.444 -7.958 1.00 97.50 82 ARG A O 1
ATOM 653 N N . ILE A 1 83 ? 8.659 3.164 -7.585 1.00 96.62 83 ILE A N 1
ATOM 654 C CA . ILE A 1 83 ? 8.342 3.394 -9.001 1.00 96.62 83 ILE A CA 1
ATOM 655 C C . ILE A 1 83 ? 9.230 4.511 -9.560 1.00 96.62 83 ILE A C 1
ATOM 657 O O . ILE A 1 83 ? 9.791 4.337 -10.640 1.00 96.62 83 ILE A O 1
ATOM 661 N N . GLY A 1 84 ? 9.398 5.608 -8.814 1.00 95.88 84 GLY A N 1
ATOM 662 C CA . GLY A 1 84 ? 10.303 6.698 -9.181 1.00 95.88 84 GLY A CA 1
ATOM 663 C C . GLY A 1 84 ? 11.746 6.224 -9.364 1.00 95.88 84 GLY A C 1
ATOM 664 O O . GLY A 1 84 ? 12.321 6.446 -10.420 1.00 95.88 84 GLY A O 1
ATOM 665 N N . GLU A 1 85 ? 12.294 5.469 -8.408 1.00 96.50 85 GLU A N 1
ATOM 666 C CA . GLU A 1 85 ? 13.651 4.904 -8.500 1.00 96.50 85 GLU A CA 1
ATOM 667 C C . GLU A 1 85 ? 13.853 4.041 -9.751 1.00 96.50 85 GLU A C 1
ATOM 669 O O . GLU A 1 85 ? 14.898 4.108 -10.399 1.00 96.50 85 GLU A O 1
ATOM 674 N N . ILE A 1 86 ? 12.862 3.214 -10.099 1.00 94.75 86 ILE A N 1
ATOM 675 C CA . ILE A 1 86 ? 12.934 2.374 -11.298 1.00 94.75 86 ILE A CA 1
ATOM 676 C C . ILE A 1 86 ? 12.904 3.246 -12.557 1.00 94.75 86 ILE A C 1
ATOM 678 O O . ILE A 1 86 ? 13.673 3.003 -13.485 1.00 94.75 86 ILE A O 1
ATOM 682 N N . GLN A 1 87 ? 12.033 4.254 -12.603 1.00 91.62 87 GLN A N 1
ATOM 683 C CA . GLN A 1 87 ? 11.924 5.164 -13.745 1.00 91.62 87 GLN A CA 1
ATOM 684 C C . GLN A 1 87 ? 13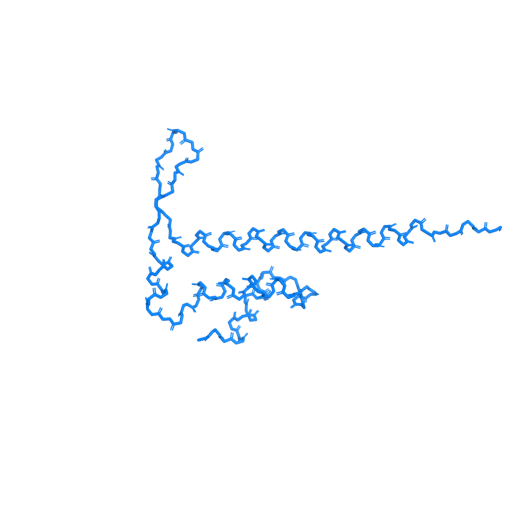.197 5.992 -13.944 1.00 91.62 87 GLN A C 1
ATOM 686 O O . GLN A 1 87 ? 13.670 6.099 -15.076 1.00 91.62 87 GLN A O 1
ATOM 691 N N . ASP A 1 88 ? 13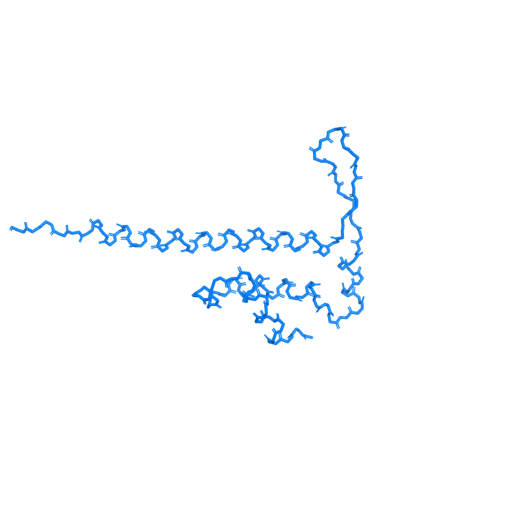.779 6.501 -12.860 1.00 92.69 88 ASP A N 1
ATOM 692 C CA . ASP A 1 88 ? 15.035 7.251 -12.883 1.00 92.69 88 ASP A CA 1
ATOM 693 C C . ASP A 1 88 ? 16.188 6.362 -13.370 1.00 92.69 88 ASP A C 1
ATOM 695 O O . ASP A 1 88 ? 16.905 6.732 -14.297 1.00 92.69 88 ASP A O 1
ATOM 699 N N . ALA A 1 89 ? 16.305 5.133 -12.853 1.00 90.25 89 ALA A N 1
ATOM 700 C CA . ALA A 1 89 ? 17.328 4.186 -13.300 1.00 90.25 89 ALA A CA 1
ATOM 701 C C . ALA A 1 89 ? 17.197 3.829 -14.793 1.00 90.25 89 ALA A C 1
ATOM 703 O O . ALA A 1 89 ? 18.196 3.696 -15.502 1.00 90.25 89 ALA A O 1
ATOM 704 N N . VAL A 1 90 ? 15.964 3.687 -15.290 1.00 86.94 90 VAL A N 1
ATOM 705 C CA . VAL A 1 90 ? 15.702 3.462 -16.718 1.00 86.94 90 VAL A CA 1
ATOM 706 C C . VAL A 1 90 ? 16.125 4.681 -17.542 1.00 86.94 90 VAL A C 1
ATOM 708 O O . VAL A 1 90 ? 16.771 4.520 -18.579 1.00 86.94 90 VAL A O 1
ATOM 711 N N . PHE A 1 91 ? 15.797 5.893 -17.092 1.00 83.81 91 PHE A N 1
ATOM 712 C CA . PHE A 1 91 ? 16.179 7.132 -17.769 1.00 83.81 91 PHE A CA 1
ATOM 713 C C . PHE A 1 91 ? 17.702 7.325 -17.830 1.00 83.81 91 PHE A C 1
ATOM 715 O O . PHE A 1 91 ? 18.238 7.675 -18.889 1.00 83.81 91 PHE A O 1
ATOM 722 N N . ASP A 1 92 ? 18.404 7.043 -16.734 1.00 84.75 92 ASP A N 1
ATOM 723 C CA . ASP A 1 92 ? 19.862 7.137 -16.655 1.00 84.75 92 ASP A CA 1
ATOM 724 C C . ASP A 1 92 ? 20.535 6.157 -17.624 1.00 84.75 92 ASP A C 1
ATOM 726 O O . ASP A 1 92 ? 21.398 6.558 -18.409 1.00 84.75 92 ASP A O 1
ATOM 730 N N . MET A 1 93 ? 20.072 4.901 -17.679 1.00 80.38 93 MET A N 1
ATOM 731 C CA . MET A 1 93 ? 20.587 3.906 -18.629 1.00 80.38 93 MET A CA 1
ATOM 732 C C . MET A 1 93 ? 20.452 4.353 -20.093 1.00 80.38 93 MET A C 1
ATOM 734 O O . MET A 1 93 ? 21.369 4.154 -20.894 1.00 80.38 93 MET A O 1
ATOM 738 N N . PHE A 1 94 ? 19.322 4.963 -20.462 1.00 75.25 94 PHE A N 1
ATOM 739 C CA . PHE A 1 94 ? 19.135 5.486 -21.817 1.00 75.25 94 PHE A CA 1
ATOM 740 C C . PHE A 1 94 ? 20.005 6.718 -22.095 1.00 75.25 94 PHE A C 1
ATOM 742 O O . PHE A 1 94 ? 20.512 6.868 -23.209 1.00 75.25 94 PHE A O 1
ATOM 749 N N . SER A 1 95 ? 20.215 7.574 -21.096 1.00 74.38 95 SER A N 1
ATOM 750 C CA . SER A 1 95 ? 21.059 8.767 -21.213 1.00 74.38 95 SER A CA 1
ATOM 751 C C . SER A 1 95 ? 22.540 8.411 -21.391 1.00 74.38 95 SER A C 1
ATOM 753 O O . SER A 1 95 ? 23.223 9.010 -22.224 1.00 74.38 95 SER A O 1
ATOM 755 N N . GLU A 1 96 ? 23.034 7.389 -20.689 1.00 72.81 96 GLU A N 1
ATOM 756 C CA . GLU A 1 96 ? 24.401 6.876 -20.850 1.00 72.81 96 GLU A CA 1
ATOM 757 C C . GLU A 1 96 ? 24.626 6.214 -22.223 1.00 72.81 96 GLU A C 1
ATOM 759 O O . GLU A 1 96 ? 25.665 6.426 -22.859 1.00 72.81 96 GLU A O 1
ATOM 764 N N . MET A 1 97 ? 23.636 5.470 -22.734 1.00 64.88 97 MET A N 1
ATOM 765 C CA . MET A 1 97 ? 23.688 4.905 -24.091 1.00 64.88 97 MET A CA 1
ATOM 766 C C . MET A 1 97 ? 23.648 5.980 -25.186 1.00 64.88 97 MET A C 1
ATOM 768 O O . MET A 1 97 ? 24.286 5.819 -26.221 1.00 64.88 97 MET A O 1
ATOM 772 N N . ALA A 1 98 ? 22.939 7.091 -24.974 1.00 63.84 98 ALA A N 1
ATOM 773 C CA . ALA A 1 98 ? 22.903 8.201 -25.927 1.00 63.84 98 ALA A CA 1
ATOM 774 C C . ALA A 1 98 ? 24.196 9.043 -25.927 1.00 63.84 98 ALA A C 1
ATOM 776 O O . ALA A 1 98 ? 24.527 9.665 -26.934 1.00 63.84 98 ALA A O 1
ATOM 777 N N . GLY A 1 99 ? 24.944 9.059 -24.817 1.00 58.09 99 GLY A N 1
ATOM 778 C CA . GLY A 1 99 ? 26.236 9.746 -24.693 1.00 58.09 99 GLY A CA 1
ATOM 779 C C . GLY A 1 99 ? 27.437 8.977 -25.261 1.00 58.09 99 GLY A C 1
ATOM 780 O O . GLY A 1 99 ? 28.548 9.506 -25.269 1.00 58.09 99 GLY A O 1
ATOM 781 N N . THR A 1 100 ? 27.237 7.745 -25.735 1.00 53.81 100 THR A N 1
ATOM 782 C CA . THR A 1 100 ? 28.270 6.877 -26.324 1.00 53.81 100 THR A CA 1
ATOM 783 C C . THR A 1 100 ? 28.124 6.757 -27.843 1.00 53.81 100 THR A C 1
ATOM 785 O O . THR A 1 100 ? 28.244 5.670 -28.398 1.00 53.81 100 THR A O 1
ATOM 788 N N . ASP A 1 101 ? 27.906 7.878 -28.536 1.00 5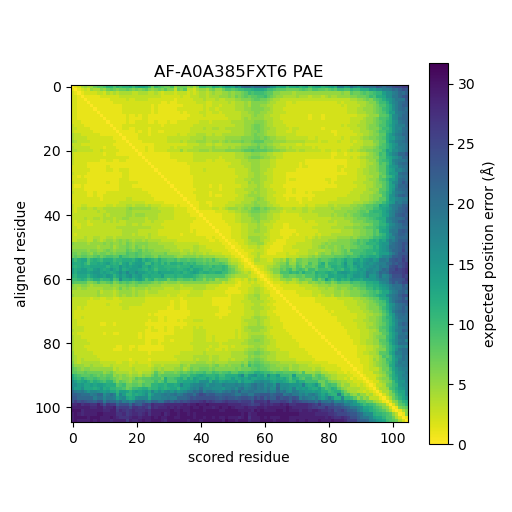0.03 101 ASP A N 1
ATOM 789 C CA . ASP A 1 101 ? 28.154 7.956 -29.980 1.00 50.03 101 ASP A CA 1
ATOM 790 C C . ASP A 1 101 ? 29.679 8.090 -30.184 1.00 50.03 101 ASP A C 1
ATOM 792 O O . ASP A 1 101 ? 30.248 9.140 -29.853 1.00 50.03 101 ASP A O 1
ATOM 796 N N . PRO A 1 102 ? 30.407 7.039 -30.619 1.00 49.78 102 PRO A N 1
ATOM 797 C CA . PRO A 1 102 ? 31.810 7.200 -30.946 1.00 49.78 102 PRO A CA 1
ATOM 798 C C . PRO A 1 102 ? 31.871 8.146 -32.138 1.00 49.78 102 PRO A C 1
ATOM 800 O O . PRO A 1 102 ? 31.249 7.890 -33.166 1.00 49.78 102 PRO A O 1
ATOM 803 N N . ALA A 1 103 ? 32.607 9.246 -31.974 1.00 50.12 103 ALA A N 1
ATOM 804 C CA . ALA A 1 103 ? 32.929 10.171 -33.048 1.00 50.12 103 ALA A CA 1
ATOM 805 C C . ALA A 1 103 ? 33.191 9.388 -34.343 1.00 50.12 103 ALA A C 1
ATOM 807 O O . ALA A 1 103 ? 34.129 8.593 -34.415 1.00 50.12 103 ALA A O 1
ATOM 808 N N . ILE A 1 104 ? 32.301 9.580 -35.318 1.00 53.59 104 ILE A N 1
ATOM 809 C CA . ILE A 1 104 ? 32.462 9.108 -36.688 1.00 53.59 104 ILE A CA 1
ATOM 810 C C . ILE A 1 104 ? 33.824 9.637 -37.163 1.00 53.59 104 ILE A C 1
ATOM 812 O O . ILE A 1 104 ? 34.038 10.852 -37.137 1.00 53.59 104 ILE A O 1
ATOM 816 N N . GLU A 1 105 ? 34.734 8.713 -37.493 1.00 41.03 105 GLU A N 1
ATOM 817 C CA . GLU A 1 105 ? 36.078 8.981 -38.039 1.00 41.03 105 GLU A CA 1
ATOM 818 C C . GLU A 1 105 ? 36.060 9.915 -39.258 1.00 41.03 105 GLU A C 1
ATOM 820 O O . GLU A 1 105 ? 35.158 9.775 -40.120 1.00 41.03 105 GLU A O 1
#

Nearest PDB structures (foldseek):
  6gyh-assembly1_A  TM=4.558E-01  e=9.353E+00  Coccomyxa subellipsoidea C-169
  2oar-assembly1_A  TM=3.693E-01  e=9.941E+00  Mycobacterium tuberculosis H37Ra

Mean predicted aligned error: 6.68 Å

Radius of gyration: 19.96 Å; Cα contacts (8 Å, |Δi|>4): 89; chains: 1; bounding box: 47×42×56 Å

Foldseek 3Di:
DQDPVLLVVLCVVQPDPVCSPPPVLSVLSVQLSCLVPPPDPVSVCQQQPWDFACDPDPVDHTDTDGNSVVSNVVSNVVSVVVVVVVVVVVVVVVVVVVVPPPPDD